Protein AF-A0A6H9RIX7-F1 (afdb_monomer_lite)

Radius of gyration: 17.48 Å; chains: 1; bounding box: 41×32×51 Å

Sequence (143 aa):
QLHLAARINVSEWQNNKQSKQYISFIKGKNGKKVSEYFRDFIGCQEGVDGPGETRTLLKAFSDFVESEDLPEEDAREKTKTLVDYASSQAKLGEPMGLEELSELIDEDRPKAFYDHIRNKDYGLSPEIPADKRTLNQFRRSTG

Organism: NCBI:txid191390

InterPro domains:
  IPR007358 Nucleoid-associated protein NdpA [PF04245] (1-142)
  IPR007358 Nucleoid-associated protein NdpA [PTHR38772] (1-143)

Secondary structure (DSSP, 8-state):
---EEEEE-HHHHHH-TT---SEEEEE-TT-HHHHHHHHHHHT-PPPP-HHHHHHHHHHHHHHHHHHTT--HHHHHHHHHHHHHHHHHHHHHTPPEEHHHHHHHH-SSSTTHHHHHHHHTT----SEE---HHHHHHHHHHH-

Foldseek 3Di:
DCAKDKAFQPCCVPPPVPDLARMDMDHDPVNPVVVVVVCVVVVHDHGPPQLVLQVLLVVLLVVLCVVVVDDPVLNVVLVVQLLVQLVVCVVVQHWDAQQVNLCSSDVPCSCSSVVSCVVVVSVHDRTHGSDPVNSVVVVVVSD

Structure (mmCIF, N/CA/C/O backbone):
data_AF-A0A6H9RIX7-F1
#
_entry.id   AF-A0A6H9RIX7-F1
#
loop_
_atom_site.group_PDB
_atom_site.id
_atom_site.type_symbol
_atom_site.label_atom_id
_atom_site.label_alt_id
_atom_site.label_comp_id
_atom_site.label_asym_id
_atom_site.label_entity_id
_atom_site.label_seq_id
_atom_site.pdbx_PDB_ins_code
_atom_site.Cartn_x
_atom_site.Cartn_y
_atom_site.Cartn_z
_atom_site.occupancy
_atom_site.B_iso_or_equiv
_atom_site.auth_seq_id
_atom_site.auth_comp_id
_atom_site.auth_asym_id
_atom_site.auth_atom_id
_atom_site.pdbx_PDB_model_num
ATOM 1 N N . GLN A 1 1 ? -7.299 -0.613 -35.190 1.00 58.94 1 GLN A N 1
ATOM 2 C CA . GLN A 1 1 ? -7.237 -0.328 -33.740 1.00 58.94 1 GLN A CA 1
ATOM 3 C C . GLN A 1 1 ? -6.003 -1.037 -33.193 1.00 58.94 1 GLN A C 1
ATOM 5 O O . GLN A 1 1 ? -5.785 -2.178 -33.571 1.00 58.94 1 GLN A O 1
ATOM 10 N N . LEU A 1 2 ? -5.145 -0.370 -32.413 1.00 58.47 2 LEU A N 1
ATOM 11 C CA . LEU A 1 2 ? -3.946 -1.004 -31.846 1.00 58.47 2 LEU A CA 1
ATOM 12 C C . LEU A 1 2 ? -4.374 -1.875 -30.655 1.00 58.47 2 LEU A C 1
ATOM 14 O O . LEU A 1 2 ? -4.902 -1.351 -29.676 1.00 58.47 2 LEU A O 1
ATOM 18 N N . HIS A 1 3 ? -4.212 -3.194 -30.767 1.00 58.12 3 HIS A N 1
ATOM 19 C CA . HIS A 1 3 ? -4.662 -4.140 -29.738 1.00 58.12 3 HIS A CA 1
ATOM 20 C C . HIS A 1 3 ? -3.610 -4.365 -28.646 1.00 58.12 3 HIS A C 1
ATOM 22 O O . HIS A 1 3 ? -3.969 -4.511 -27.478 1.00 58.12 3 HIS A O 1
ATOM 28 N N . LEU A 1 4 ? -2.329 -4.342 -29.020 1.00 66.12 4 LEU A N 1
ATOM 29 C CA . LEU A 1 4 ? -1.192 -4.460 -28.117 1.00 66.12 4 LEU A CA 1
ATOM 30 C C . LEU A 1 4 ? 0.050 -3.873 -28.796 1.00 66.12 4 LEU A C 1
ATOM 32 O O . LEU A 1 4 ? 0.259 -4.085 -29.990 1.00 66.12 4 LEU A O 1
ATOM 36 N N . ALA A 1 5 ? 0.879 -3.163 -28.039 1.00 73.50 5 ALA A N 1
ATOM 37 C CA . ALA A 1 5 ? 2.247 -2.853 -28.438 1.00 73.50 5 ALA A CA 1
ATOM 38 C C . ALA A 1 5 ? 3.165 -2.951 -27.221 1.00 73.50 5 ALA A C 1
ATOM 40 O O . ALA A 1 5 ? 2.745 -2.650 -26.107 1.00 73.50 5 ALA A O 1
ATOM 41 N N . ALA A 1 6 ? 4.411 -3.361 -27.431 1.00 77.81 6 ALA A N 1
ATOM 42 C CA . ALA A 1 6 ? 5.439 -3.363 -26.400 1.00 77.81 6 ALA A CA 1
ATOM 43 C C . ALA A 1 6 ? 6.474 -2.280 -26.716 1.00 77.81 6 ALA A C 1
ATOM 45 O O . ALA A 1 6 ? 6.863 -2.100 -27.871 1.00 77.81 6 ALA A O 1
ATOM 46 N N . ARG A 1 7 ? 6.927 -1.567 -25.687 1.00 80.25 7 ARG A N 1
ATOM 47 C CA . ARG A 1 7 ? 8.053 -0.637 -25.763 1.00 80.25 7 ARG A CA 1
ATOM 48 C C . ARG A 1 7 ? 9.211 -1.212 -24.964 1.00 80.25 7 ARG A C 1
ATOM 50 O O . ARG A 1 7 ? 9.047 -1.510 -23.785 1.00 80.25 7 ARG A O 1
ATOM 57 N N . ILE A 1 8 ? 10.379 -1.285 -25.597 1.00 81.69 8 ILE A N 1
ATOM 58 C CA . ILE A 1 8 ? 11.624 -1.731 -24.970 1.00 81.69 8 ILE A CA 1
ATOM 59 C C . ILE A 1 8 ? 12.581 -0.542 -24.862 1.00 81.69 8 ILE A C 1
ATOM 61 O O . ILE A 1 8 ? 12.856 0.135 -25.854 1.00 81.69 8 ILE A O 1
ATOM 65 N N . ASN A 1 9 ? 13.088 -0.282 -23.660 1.00 80.12 9 ASN A N 1
ATOM 66 C CA . ASN A 1 9 ? 14.180 0.652 -23.417 1.00 80.12 9 ASN A CA 1
ATOM 67 C C . ASN A 1 9 ? 15.514 -0.108 -23.469 1.00 80.12 9 ASN A C 1
ATOM 69 O O . ASN A 1 9 ? 15.953 -0.692 -22.480 1.00 80.12 9 ASN A O 1
ATOM 73 N N . VAL A 1 10 ? 16.149 -0.101 -24.643 1.00 84.50 10 VAL A N 1
ATOM 74 C CA . VAL A 1 10 ? 17.397 -0.841 -24.900 1.00 84.50 10 VAL A CA 1
ATOM 75 C C . VAL A 1 10 ? 18.542 -0.350 -24.009 1.00 84.50 10 VAL A C 1
ATOM 77 O O . VAL A 1 10 ? 19.324 -1.161 -23.519 1.00 84.50 10 VAL A O 1
ATOM 80 N N . SER A 1 11 ? 18.615 0.956 -23.746 1.00 80.56 11 SER A N 1
ATOM 81 C CA . SER A 1 11 ? 19.662 1.534 -22.902 1.00 80.56 11 S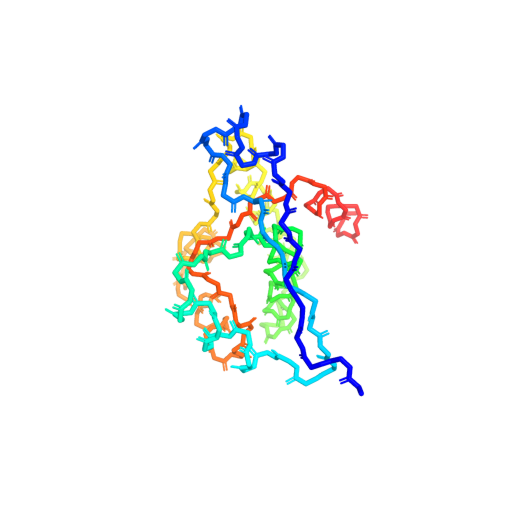ER A CA 1
ATOM 82 C C . SER A 1 11 ? 19.556 1.061 -21.452 1.00 80.56 11 SER A C 1
ATOM 84 O O . SER A 1 11 ? 20.578 0.742 -20.851 1.00 80.56 11 SER A O 1
ATOM 86 N N . GLU A 1 12 ? 18.341 0.982 -20.902 1.00 75.69 12 GLU A N 1
ATOM 87 C CA . GLU A 1 12 ? 18.105 0.478 -19.539 1.00 75.69 12 GLU A CA 1
ATOM 88 C C . GLU A 1 12 ? 18.444 -1.012 -19.439 1.00 75.69 12 GLU A C 1
ATOM 90 O O . GLU A 1 12 ? 19.150 -1.433 -18.526 1.00 75.69 12 GLU A O 1
ATOM 95 N N . TRP A 1 13 ? 18.011 -1.796 -20.432 1.00 76.75 13 TRP A N 1
ATOM 96 C CA . TRP A 1 13 ? 18.274 -3.233 -20.489 1.00 76.75 13 TRP A CA 1
ATOM 97 C C . TRP A 1 13 ? 19.773 -3.563 -20.516 1.00 76.75 13 TRP A C 1
ATOM 99 O O . TRP A 1 13 ? 20.218 -4.501 -19.857 1.00 76.75 13 TRP A O 1
ATOM 109 N N . GLN A 1 14 ? 20.565 -2.788 -21.260 1.00 80.81 14 GLN A N 1
ATOM 110 C CA . GLN A 1 14 ? 21.997 -3.051 -21.413 1.00 80.81 14 GLN A CA 1
ATOM 111 C C . GLN A 1 14 ? 22.836 -2.526 -20.246 1.00 80.81 14 GLN A C 1
ATOM 113 O O . GLN A 1 14 ? 23.810 -3.171 -19.855 1.00 80.81 14 GLN A O 1
ATOM 118 N N . ASN A 1 15 ? 22.479 -1.365 -19.692 1.00 82.00 15 ASN A N 1
ATOM 119 C CA . ASN A 1 15 ? 23.347 -0.652 -18.754 1.00 82.00 15 ASN A CA 1
ATOM 120 C C . ASN A 1 15 ? 22.962 -0.849 -17.283 1.00 82.00 15 ASN A C 1
ATOM 122 O O . ASN A 1 15 ? 23.775 -0.555 -16.409 1.00 82.00 15 ASN A O 1
ATOM 126 N N . ASN A 1 16 ? 21.769 -1.377 -16.989 1.00 68.06 16 ASN A N 1
ATOM 127 C CA . ASN A 1 16 ? 21.298 -1.587 -15.625 1.00 68.06 16 ASN A CA 1
ATOM 128 C C . ASN A 1 16 ? 20.854 -3.040 -15.400 1.00 68.06 16 ASN A C 1
ATOM 130 O O . ASN A 1 16 ? 19.672 -3.369 -15.446 1.00 68.06 16 ASN A O 1
ATOM 134 N N . LYS A 1 17 ? 21.821 -3.923 -15.110 1.00 70.25 17 LYS A N 1
ATOM 135 C CA . LYS A 1 17 ? 21.587 -5.371 -14.924 1.00 70.25 17 LYS A CA 1
ATOM 136 C C . LYS A 1 17 ? 20.613 -5.723 -13.790 1.00 70.25 17 LYS A C 1
ATOM 138 O O . LYS A 1 17 ? 20.117 -6.844 -13.761 1.00 70.25 17 LYS A O 1
ATOM 143 N N . GLN A 1 18 ? 20.370 -4.808 -12.850 1.00 60.25 18 GLN A N 1
ATOM 144 C CA . GLN A 1 18 ? 19.412 -5.007 -11.756 1.00 60.25 18 GLN A CA 1
ATOM 145 C C . GLN A 1 18 ? 17.995 -4.541 -12.120 1.00 60.25 18 GLN A C 1
ATOM 147 O O . GLN A 1 18 ? 17.027 -4.953 -11.481 1.00 60.25 18 GLN A O 1
ATOM 152 N N . SER A 1 19 ? 17.852 -3.702 -13.147 1.00 56.06 19 SER A N 1
ATOM 153 C CA . SER A 1 19 ? 16.563 -3.164 -13.562 1.00 56.06 19 SER A CA 1
ATOM 154 C C . SER A 1 19 ? 15.736 -4.211 -14.290 1.00 56.06 19 SER A C 1
ATOM 156 O O . SER A 1 19 ? 16.131 -4.755 -15.320 1.00 56.06 19 SER A O 1
ATOM 158 N N . LYS A 1 20 ? 14.536 -4.457 -13.769 1.00 62.38 20 LYS A N 1
ATOM 159 C CA . LYS A 1 20 ? 13.502 -5.261 -14.434 1.00 62.38 20 LYS A CA 1
ATOM 160 C C . LYS A 1 20 ? 12.510 -4.394 -15.222 1.00 62.38 20 LYS A C 1
ATOM 162 O O . LYS A 1 20 ? 11.541 -4.909 -15.759 1.00 62.38 20 LYS A O 1
ATOM 167 N N . GLN A 1 21 ? 12.735 -3.078 -15.297 1.00 65.81 21 GLN A N 1
ATOM 168 C CA . GLN A 1 21 ? 11.774 -2.100 -15.826 1.00 65.81 21 GLN A CA 1
ATOM 169 C C . GLN A 1 21 ? 12.129 -1.592 -17.236 1.00 65.81 21 GLN A C 1
ATOM 171 O O . GLN A 1 21 ? 11.888 -0.437 -17.578 1.00 65.81 21 GLN A O 1
ATOM 176 N N . TYR A 1 22 ? 12.716 -2.437 -18.083 1.00 71.25 22 TYR A N 1
ATOM 177 C CA . TYR A 1 22 ? 13.100 -2.060 -19.451 1.00 71.25 22 TYR A CA 1
ATOM 178 C C . TYR A 1 22 ? 12.020 -2.364 -20.501 1.00 71.25 22 TYR A C 1
ATOM 180 O O . TYR A 1 22 ? 12.214 -2.057 -21.677 1.00 71.25 22 TYR A O 1
ATOM 188 N N . ILE A 1 23 ? 10.886 -2.944 -20.103 1.00 75.25 23 ILE A N 1
ATOM 189 C CA . ILE A 1 23 ? 9.761 -3.263 -20.986 1.00 75.25 23 ILE A CA 1
ATOM 190 C C . ILE A 1 23 ? 8.441 -2.760 -20.395 1.00 75.25 23 ILE A C 1
ATOM 192 O O . ILE A 1 23 ? 8.195 -2.887 -19.197 1.00 75.25 23 ILE A O 1
ATOM 196 N N . SER A 1 24 ? 7.597 -2.173 -21.245 1.00 69.94 24 SER A N 1
ATOM 197 C CA . SER A 1 24 ? 6.224 -1.764 -20.909 1.00 69.94 24 SER A CA 1
ATOM 198 C C . SER A 1 24 ? 5.262 -2.087 -22.048 1.00 69.94 24 SER A C 1
ATOM 200 O O . SER A 1 24 ? 5.662 -2.111 -23.217 1.00 69.94 24 SER A O 1
ATOM 202 N N . PHE A 1 25 ? 3.990 -2.318 -21.724 1.00 72.38 25 PHE A N 1
ATOM 203 C CA . PHE A 1 25 ? 2.951 -2.651 -22.696 1.00 72.38 25 PHE A CA 1
ATOM 204 C C . PHE A 1 25 ? 1.917 -1.532 -22.831 1.00 72.38 25 PHE A C 1
ATOM 206 O O . PHE A 1 25 ? 1.307 -1.080 -21.865 1.00 72.38 25 PHE A O 1
ATOM 213 N N . ILE A 1 26 ? 1.648 -1.125 -24.068 1.00 70.88 26 ILE A N 1
ATOM 214 C CA . ILE A 1 26 ? 0.546 -0.231 -24.413 1.00 70.88 26 ILE A CA 1
ATOM 215 C C . ILE A 1 26 ? -0.713 -1.089 -24.568 1.00 70.88 26 ILE A C 1
ATOM 217 O O . ILE A 1 26 ? -0.827 -1.881 -25.509 1.00 70.88 26 ILE A O 1
ATOM 221 N N . LYS A 1 27 ? -1.659 -0.933 -23.635 1.00 62.81 27 LYS A N 1
ATOM 222 C CA . LYS A 1 27 ? -2.919 -1.691 -23.582 1.00 62.81 27 LYS A CA 1
ATOM 223 C C . LYS A 1 27 ? -4.072 -0.817 -24.094 1.00 62.81 27 LYS A C 1
ATOM 225 O O . LYS A 1 27 ? -4.221 0.330 -23.680 1.00 62.81 27 LYS A O 1
ATOM 230 N N . GLY A 1 28 ? -4.905 -1.352 -24.991 1.00 59.22 28 GLY A N 1
ATOM 231 C CA . GLY A 1 28 ? -6.194 -0.734 -25.337 1.00 59.22 28 GLY A CA 1
ATOM 232 C C . GLY A 1 28 ? -7.198 -0.832 -24.177 1.00 59.22 28 GLY A C 1
ATOM 233 O O . GLY A 1 28 ? -6.972 -1.592 -23.238 1.00 59.22 28 GLY A O 1
ATOM 234 N N . LYS A 1 29 ? -8.338 -0.122 -24.250 1.00 57.66 29 LYS A N 1
ATOM 235 C CA . LYS A 1 29 ? -9.363 -0.040 -23.174 1.00 57.66 29 LYS A CA 1
ATOM 236 C C . LYS A 1 29 ? -9.818 -1.391 -22.571 1.00 57.66 29 LYS A C 1
ATOM 238 O O . LYS A 1 29 ? -10.246 -1.403 -21.427 1.00 57.66 29 LYS A O 1
ATOM 243 N N . ASN A 1 30 ? -9.661 -2.511 -23.290 1.00 56.25 30 ASN A N 1
ATOM 244 C CA . ASN A 1 30 ? -10.025 -3.870 -22.850 1.00 56.25 30 ASN A CA 1
ATOM 245 C C . ASN A 1 30 ? -8.809 -4.830 -22.720 1.00 56.25 30 ASN A C 1
ATOM 247 O O . ASN A 1 30 ? -8.970 -6.047 -22.722 1.00 56.25 30 ASN A O 1
ATOM 251 N N . GLY A 1 31 ? -7.576 -4.311 -22.666 1.00 54.50 31 GLY A N 1
ATOM 252 C CA . GLY A 1 31 ? -6.330 -5.060 -22.911 1.00 54.50 31 GLY A CA 1
ATOM 253 C C . GLY A 1 31 ? -5.734 -5.869 -21.749 1.00 54.50 31 GLY A C 1
ATOM 254 O O . GLY A 1 31 ? -4.642 -6.411 -21.915 1.00 54.50 31 GLY A O 1
ATOM 255 N N . LYS A 1 32 ? -6.403 -5.971 -20.588 1.00 56.03 32 LYS A N 1
ATOM 256 C CA . LYS A 1 32 ? -5.862 -6.666 -19.395 1.00 56.03 32 LYS A CA 1
ATOM 257 C C . LYS A 1 32 ? -5.552 -8.150 -19.681 1.00 56.03 32 LYS A C 1
ATOM 259 O O . LYS A 1 32 ? -4.421 -8.574 -19.486 1.00 56.03 32 LYS A O 1
ATOM 264 N N . LYS A 1 33 ? -6.500 -8.888 -20.280 1.00 55.53 33 LYS A N 1
ATOM 265 C CA . LYS A 1 33 ? -6.366 -10.335 -20.571 1.00 55.53 33 LYS A CA 1
ATOM 266 C C . LYS A 1 33 ? -5.360 -10.678 -21.680 1.00 55.53 33 LYS A C 1
ATOM 268 O O . LYS A 1 33 ? -4.727 -11.724 -21.640 1.00 55.53 33 LYS A O 1
ATOM 273 N N . VAL A 1 34 ? -5.195 -9.807 -22.680 1.00 54.12 34 VAL A N 1
ATOM 274 C CA . VAL A 1 34 ? -4.260 -10.041 -23.804 1.00 54.12 34 VAL A CA 1
ATOM 275 C C . VAL A 1 34 ? -2.806 -9.821 -23.367 1.00 54.12 34 VAL A C 1
ATOM 277 O O . VAL A 1 34 ? -1.894 -10.469 -23.873 1.00 54.12 34 VAL A O 1
ATOM 280 N N . SER A 1 35 ? -2.589 -8.938 -22.389 1.00 57.47 35 SER A N 1
ATOM 281 C CA . SER A 1 35 ? -1.267 -8.662 -21.827 1.00 57.47 35 SER A CA 1
ATOM 282 C C . SER A 1 35 ? -0.690 -9.835 -21.034 1.00 57.47 35 SER A C 1
ATOM 284 O O . SER A 1 35 ? 0.527 -9.982 -21.017 1.00 57.47 35 SER A O 1
ATOM 286 N N . GLU A 1 36 ? -1.524 -10.636 -20.370 1.00 57.91 36 GLU A N 1
ATOM 287 C CA . GLU A 1 36 ? -1.085 -11.780 -19.555 1.00 57.91 36 GLU A CA 1
ATOM 288 C C . GLU A 1 36 ? -0.582 -12.924 -20.441 1.00 57.91 36 GLU A C 1
ATOM 290 O O . GLU A 1 36 ? 0.568 -13.331 -20.312 1.00 57.91 36 GLU A O 1
ATOM 295 N N . TYR A 1 37 ? -1.367 -13.328 -21.446 1.00 55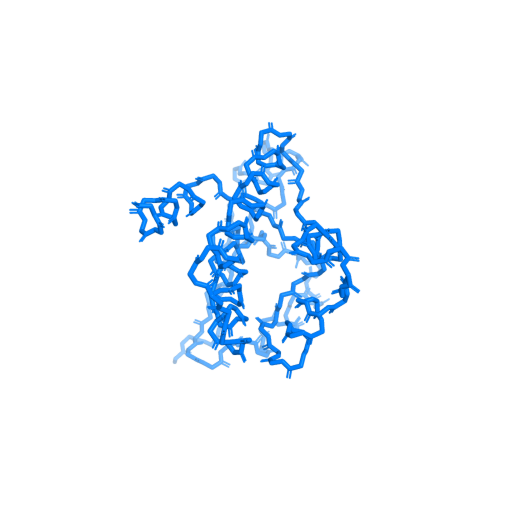.72 37 TYR A N 1
ATOM 296 C CA . TYR A 1 37 ? -0.944 -14.339 -22.424 1.00 55.72 37 TYR A CA 1
ATOM 297 C C . TYR A 1 37 ? 0.325 -13.947 -23.186 1.00 55.72 37 TYR A C 1
ATOM 299 O O . TYR A 1 37 ? 1.190 -14.784 -23.430 1.00 55.72 37 TYR A O 1
ATOM 307 N N . PHE A 1 38 ? 0.451 -12.677 -23.581 1.00 59.81 38 PHE A N 1
ATOM 308 C CA . PHE A 1 38 ? 1.629 -12.219 -24.313 1.00 59.81 38 PHE A CA 1
ATOM 309 C C . PHE A 1 38 ? 2.885 -12.218 -23.435 1.00 59.81 38 PHE A C 1
ATOM 311 O O . PHE A 1 38 ? 3.951 -12.587 -23.917 1.00 59.81 38 PHE A O 1
ATOM 318 N N . ARG A 1 39 ? 2.756 -11.859 -22.150 1.00 57.66 39 ARG A N 1
ATOM 319 C CA . ARG A 1 39 ? 3.843 -11.931 -21.162 1.00 57.66 39 ARG A CA 1
ATOM 320 C C . ARG A 1 39 ? 4.332 -13.359 -20.953 1.00 57.66 39 ARG A C 1
ATOM 322 O O . ARG A 1 39 ? 5.538 -13.586 -21.013 1.00 57.66 39 ARG A O 1
ATOM 329 N N . ASP A 1 40 ? 3.407 -14.295 -20.755 1.00 59.81 40 ASP A N 1
ATOM 330 C CA . ASP A 1 40 ? 3.739 -15.710 -20.563 1.00 59.81 40 ASP A CA 1
ATOM 331 C C . ASP A 1 40 ? 4.403 -16.295 -21.818 1.00 59.81 40 ASP A C 1
ATOM 333 O O . ASP A 1 40 ? 5.329 -17.095 -21.721 1.00 59.81 40 ASP A O 1
ATOM 337 N N . PHE A 1 41 ? 3.988 -15.835 -23.003 1.00 57.81 41 PHE A N 1
ATOM 338 C CA . PHE A 1 41 ? 4.548 -16.268 -24.282 1.00 57.81 41 PHE A CA 1
ATOM 339 C C . PHE A 1 41 ? 5.976 -15.756 -24.548 1.00 57.81 41 PHE A C 1
ATOM 341 O O . PHE A 1 41 ? 6.804 -16.508 -25.055 1.00 57.81 41 PHE A O 1
ATOM 348 N N . ILE A 1 42 ? 6.287 -14.493 -24.229 1.00 65.88 42 ILE A N 1
ATOM 349 C CA . ILE A 1 42 ? 7.612 -13.892 -24.503 1.00 65.88 42 ILE A CA 1
ATOM 350 C C . ILE A 1 42 ? 8.590 -13.977 -23.322 1.00 65.88 42 ILE A C 1
ATOM 352 O O . ILE A 1 42 ? 9.748 -13.586 -23.463 1.00 65.88 42 ILE A O 1
ATOM 356 N N . GLY A 1 43 ? 8.137 -14.454 -22.159 1.00 53.06 43 GLY A N 1
ATOM 357 C CA . GLY A 1 43 ? 8.976 -14.662 -20.977 1.00 53.06 43 GLY A CA 1
ATOM 358 C C . GLY A 1 43 ? 9.524 -13.377 -20.348 1.00 53.06 43 GLY A C 1
ATOM 359 O O . GLY A 1 43 ? 10.536 -13.428 -19.652 1.00 53.06 43 GLY A O 1
ATOM 360 N N . CYS A 1 44 ? 8.897 -12.220 -20.588 1.00 50.00 44 CYS A N 1
ATOM 361 C CA . CYS A 1 44 ? 9.315 -10.955 -19.987 1.00 50.00 44 CYS A CA 1
ATOM 362 C C . CYS A 1 44 ? 8.310 -10.473 -18.935 1.00 50.00 44 CYS A C 1
ATOM 364 O O . CYS A 1 44 ? 7.092 -10.529 -19.129 1.00 50.00 44 CYS A O 1
ATOM 366 N N . GLN A 1 45 ? 8.829 -9.940 -17.834 1.00 53.19 45 GLN A N 1
ATOM 367 C CA . GLN A 1 45 ? 8.027 -9.334 -16.782 1.00 53.19 45 GLN A CA 1
ATOM 368 C C . GLN A 1 45 ? 8.004 -7.817 -17.005 1.00 53.19 45 GLN A C 1
ATOM 370 O O . GLN A 1 45 ? 9.057 -7.193 -17.102 1.00 53.19 45 GLN A O 1
ATOM 375 N N . GLU A 1 46 ? 6.807 -7.235 -17.144 1.00 55.75 46 GLU A N 1
ATOM 376 C CA . GLU A 1 46 ? 6.631 -5.776 -17.113 1.00 55.75 46 GLU A CA 1
ATOM 377 C C . GLU A 1 46 ? 7.192 -5.252 -15.784 1.00 55.75 46 GLU A C 1
ATOM 379 O O . GLU A 1 46 ? 7.019 -5.895 -14.745 1.00 55.75 46 GLU A O 1
ATOM 384 N N . GLY A 1 47 ? 7.879 -4.107 -15.812 1.00 58.62 47 GLY A N 1
ATOM 385 C CA . GLY A 1 47 ? 8.268 -3.434 -14.577 1.00 58.62 47 GLY A CA 1
ATOM 386 C C . GLY A 1 47 ? 7.037 -3.201 -13.697 1.00 58.62 47 GLY A C 1
ATOM 387 O O . GLY A 1 47 ? 5.997 -2.795 -14.210 1.00 58.62 47 GLY A O 1
ATOM 388 N N . VAL A 1 48 ? 7.136 -3.480 -12.395 1.00 67.00 48 VAL A N 1
ATOM 389 C CA . VAL A 1 48 ? 6.018 -3.273 -11.460 1.00 67.00 48 VAL A CA 1
ATOM 390 C C . VAL A 1 48 ? 5.617 -1.794 -11.488 1.00 67.00 48 VAL A C 1
ATOM 392 O O . VAL A 1 48 ? 6.474 -0.926 -11.296 1.00 67.00 48 VAL A O 1
ATOM 395 N N . ASP A 1 49 ? 4.337 -1.498 -11.741 1.00 79.62 49 ASP A N 1
ATOM 396 C CA . ASP A 1 49 ? 3.789 -0.137 -11.657 1.00 79.62 49 ASP A CA 1
ATOM 397 C C . ASP A 1 49 ? 3.701 0.275 -10.186 1.00 79.62 49 ASP A C 1
ATOM 399 O O . ASP A 1 49 ? 2.654 0.180 -9.547 1.00 79.62 49 ASP A O 1
ATOM 403 N N . GLY A 1 50 ? 4.841 0.707 -9.643 1.00 84.94 50 GLY A N 1
ATOM 404 C CA . GLY A 1 50 ? 4.973 1.060 -8.236 1.00 84.94 50 GLY A CA 1
ATOM 405 C C . GLY A 1 50 ? 3.925 2.061 -7.755 1.00 84.94 50 GLY A C 1
ATOM 406 O O . GLY A 1 50 ? 3.166 1.750 -6.839 1.00 84.94 50 GLY A O 1
ATOM 407 N N . PRO A 1 51 ? 3.811 3.232 -8.402 1.00 88.88 51 PRO A N 1
ATOM 408 C CA . PRO A 1 51 ? 2.799 4.220 -8.052 1.00 88.88 51 PRO A CA 1
ATOM 409 C C . PRO A 1 51 ? 1.360 3.701 -8.173 1.00 88.88 51 PRO A C 1
ATOM 411 O O . PRO A 1 51 ? 0.506 4.077 -7.367 1.00 88.88 51 PRO A O 1
ATOM 414 N N . GLY A 1 52 ? 1.062 2.878 -9.184 1.00 88.75 52 GLY A N 1
ATOM 415 C CA . GLY A 1 52 ? -0.264 2.293 -9.383 1.00 88.75 52 GLY A CA 1
ATOM 416 C C . GLY A 1 52 ? -0.651 1.309 -8.282 1.00 88.75 52 GLY A C 1
ATOM 417 O O . GLY A 1 52 ? -1.747 1.416 -7.721 1.00 88.75 52 GLY A O 1
ATOM 418 N N . GLU A 1 53 ? 0.252 0.398 -7.920 1.00 90.38 53 GLU A N 1
ATOM 419 C CA . GLU A 1 53 ? 0.013 -0.575 -6.853 1.00 90.38 53 GLU A CA 1
ATOM 420 C C . GLU A 1 53 ? -0.046 0.094 -5.474 1.00 90.38 53 GLU A C 1
ATOM 422 O O . GLU A 1 53 ? -0.998 -0.149 -4.734 1.00 90.38 53 GLU A O 1
ATOM 427 N N . THR A 1 54 ? 0.867 1.028 -5.158 1.00 93.12 54 THR A N 1
ATOM 428 C CA . THR A 1 54 ? 0.788 1.812 -3.911 1.00 93.12 54 THR A CA 1
ATOM 429 C C . THR A 1 54 ? -0.537 2.577 -3.825 1.00 93.12 54 THR A C 1
ATOM 431 O O . THR A 1 54 ? -1.181 2.580 -2.781 1.00 93.12 54 THR A O 1
ATOM 434 N N . ARG A 1 55 ? -1.002 3.206 -4.916 1.00 94.75 55 ARG A N 1
ATOM 435 C CA . ARG A 1 55 ? -2.296 3.916 -4.921 1.00 94.75 55 ARG A CA 1
ATOM 436 C C . ARG A 1 55 ? -3.473 2.965 -4.710 1.00 94.75 55 ARG A C 1
ATOM 438 O O . ARG A 1 55 ? -4.428 3.329 -4.029 1.00 94.75 55 ARG A O 1
ATOM 445 N N . THR A 1 56 ? -3.409 1.770 -5.288 1.00 93.56 56 THR A N 1
ATOM 446 C CA . THR A 1 56 ? -4.454 0.751 -5.135 1.00 93.56 56 THR A CA 1
ATOM 447 C C . THR A 1 56 ? -4.502 0.226 -3.699 1.00 93.56 56 THR A C 1
ATOM 449 O O . THR A 1 56 ? -5.591 0.118 -3.145 1.00 93.56 56 THR A O 1
ATOM 452 N N . LEU A 1 57 ? -3.345 0.005 -3.064 1.00 95.75 57 LEU A N 1
ATOM 453 C CA . LEU A 1 57 ? -3.247 -0.336 -1.641 1.00 95.75 57 LEU A CA 1
ATOM 454 C C . LEU A 1 57 ? -3.877 0.743 -0.753 1.00 95.75 57 LEU A C 1
ATOM 456 O O . LEU A 1 57 ? -4.706 0.436 0.098 1.00 95.75 57 LEU A O 1
ATOM 460 N N . LEU A 1 58 ? -3.524 2.009 -0.978 1.00 95.56 58 LEU A N 1
ATOM 461 C CA . LEU A 1 58 ? -4.056 3.128 -0.198 1.00 95.56 58 LEU A CA 1
ATOM 462 C C . LEU A 1 58 ? -5.572 3.275 -0.355 1.00 95.56 58 LEU A C 1
ATOM 464 O O . LEU A 1 58 ? -6.266 3.535 0.622 1.00 95.56 58 LEU A O 1
ATOM 468 N N . LYS A 1 59 ? -6.096 3.054 -1.567 1.00 94.88 59 LYS A N 1
ATOM 469 C CA . LYS A 1 59 ? -7.541 3.014 -1.805 1.00 94.88 59 LYS A CA 1
ATOM 470 C C . LYS A 1 59 ? -8.200 1.860 -1.047 1.00 94.88 59 LYS A C 1
ATOM 472 O O . LYS A 1 59 ? -9.211 2.081 -0.396 1.00 94.88 59 LYS A O 1
ATOM 477 N N . ALA A 1 60 ? -7.634 0.654 -1.112 1.00 95.44 60 ALA A N 1
ATOM 478 C CA . ALA A 1 60 ? -8.165 -0.499 -0.388 1.00 95.44 60 ALA A CA 1
ATOM 479 C C . ALA A 1 60 ? -8.183 -0.266 1.130 1.00 95.44 60 ALA A C 1
ATOM 481 O O . ALA A 1 60 ? -9.115 -0.691 1.803 1.00 95.44 60 ALA A O 1
ATOM 482 N N . PHE A 1 61 ? -7.181 0.440 1.656 1.00 95.69 61 PHE A N 1
ATOM 483 C CA . PHE A 1 61 ? -7.136 0.845 3.055 1.00 95.69 61 PHE A CA 1
ATOM 484 C C . PHE A 1 61 ? -8.234 1.851 3.420 1.00 95.69 61 PHE A C 1
ATOM 486 O O . PHE A 1 61 ? -8.942 1.635 4.399 1.00 95.69 61 PHE A O 1
ATOM 493 N N . SER A 1 62 ? -8.430 2.907 2.624 1.00 93.94 62 SER A N 1
ATOM 494 C CA . SER A 1 62 ? -9.547 3.840 2.834 1.00 93.94 62 SER A CA 1
ATOM 495 C C . SER A 1 62 ? -10.899 3.120 2.795 1.00 93.94 62 SER A C 1
ATOM 497 O O . SER A 1 62 ? -11.698 3.276 3.712 1.00 93.94 62 SER A O 1
ATOM 499 N N . ASP A 1 63 ? -11.111 2.251 1.802 1.00 94.50 63 ASP A N 1
ATOM 500 C CA . ASP A 1 63 ? -12.339 1.462 1.659 1.00 94.50 63 ASP A CA 1
ATOM 501 C C . ASP A 1 63 ? -12.542 0.464 2.830 1.00 94.50 63 ASP A C 1
ATOM 503 O O . ASP A 1 63 ? -13.679 0.072 3.111 1.00 94.50 63 ASP A O 1
ATOM 507 N N . PHE A 1 64 ? -11.464 0.015 3.490 1.00 94.88 64 PHE A N 1
ATOM 508 C CA . PHE A 1 64 ? -11.506 -0.832 4.691 1.00 94.88 64 PHE A CA 1
ATOM 509 C C . PHE A 1 64 ? -11.945 -0.043 5.920 1.00 94.88 64 PHE A C 1
ATOM 511 O O . PHE A 1 64 ? -12.913 -0.435 6.569 1.00 94.88 64 PHE A O 1
ATOM 518 N N . VAL A 1 65 ? -11.291 1.089 6.187 1.00 93.31 65 VAL A N 1
ATOM 519 C CA . VAL A 1 65 ? -11.640 1.982 7.302 1.00 93.31 65 VAL A CA 1
ATOM 520 C C . VAL A 1 65 ? -13.094 2.447 7.193 1.00 93.31 65 VAL A C 1
ATOM 522 O O . VAL A 1 65 ? -13.823 2.395 8.179 1.00 93.31 65 VAL A O 1
ATOM 525 N N . GLU A 1 66 ? -13.543 2.821 5.990 1.00 91.56 66 GLU A N 1
ATOM 526 C CA . GLU A 1 66 ? -14.941 3.193 5.735 1.00 91.56 66 GLU A CA 1
ATOM 527 C C . GLU A 1 66 ? -15.915 2.026 5.965 1.00 91.56 66 GLU A C 1
ATOM 529 O O . GLU A 1 66 ? -17.022 2.237 6.451 1.00 91.56 66 GLU A O 1
ATOM 534 N N . SER A 1 67 ? -15.529 0.789 5.630 1.00 92.56 67 SER A N 1
ATOM 535 C CA . SER A 1 67 ? -16.409 -0.378 5.803 1.00 92.56 67 SER A CA 1
ATOM 536 C C . SER A 1 67 ? -16.554 -0.854 7.246 1.00 92.56 67 SER A C 1
ATOM 538 O O . SER A 1 67 ? -17.537 -1.519 7.563 1.00 92.56 67 SER A O 1
ATOM 540 N N . GLU A 1 68 ? -15.580 -0.537 8.093 1.00 90.38 68 GLU A N 1
ATOM 541 C CA . GLU A 1 68 ? -15.564 -0.920 9.506 1.00 90.38 68 GLU A CA 1
ATOM 542 C C . GLU A 1 68 ? -16.298 0.098 10.398 1.00 90.38 68 GLU A C 1
ATOM 544 O O . GLU A 1 68 ? -16.475 -0.172 11.582 1.00 90.38 68 GLU A O 1
ATOM 549 N N . ASP A 1 69 ? -16.730 1.242 9.842 1.00 87.56 69 ASP A N 1
ATOM 550 C CA . ASP A 1 69 ? -17.392 2.343 10.568 1.00 87.56 69 ASP A CA 1
ATOM 551 C C . ASP A 1 69 ? -16.632 2.732 11.852 1.00 87.56 69 ASP A C 1
ATOM 553 O O . ASP A 1 69 ? -17.196 2.885 12.938 1.00 87.56 69 ASP A O 1
ATOM 557 N N . LEU A 1 70 ? -15.300 2.809 11.734 1.00 86.19 70 LEU A N 1
ATOM 558 C CA . LEU A 1 70 ? -14.417 3.026 12.876 1.00 86.19 70 LEU A CA 1
ATOM 559 C C . LEU A 1 70 ? -14.563 4.447 13.437 1.00 86.19 70 LEU A C 1
ATOM 561 O O . LEU A 1 70 ? -14.697 5.406 12.669 1.00 86.19 70 LEU A O 1
ATOM 565 N N . PRO A 1 71 ? -14.428 4.616 14.766 1.00 91.44 71 PRO A N 1
ATOM 566 C CA . PRO A 1 71 ? -14.229 5.925 15.369 1.00 91.44 71 PRO A CA 1
ATOM 567 C C . PRO A 1 71 ? -13.067 6.682 14.710 1.00 91.44 71 PRO A C 1
ATOM 569 O O . PRO A 1 71 ? -12.067 6.087 14.307 1.00 91.44 71 PRO A O 1
ATOM 572 N N . GLU A 1 72 ? -13.170 8.012 14.643 1.00 89.19 72 GLU A N 1
ATOM 573 C CA . GLU A 1 72 ? -12.167 8.855 13.972 1.00 89.19 72 GLU A CA 1
ATOM 574 C C . GLU A 1 72 ? -10.748 8.649 14.531 1.00 89.19 72 GLU A C 1
ATOM 576 O O . GLU A 1 72 ? -9.774 8.642 13.776 1.00 89.19 72 GLU A O 1
ATOM 581 N N . GLU A 1 73 ? -10.626 8.440 15.842 1.00 91.50 73 GLU A N 1
ATOM 582 C CA . GLU A 1 73 ? -9.338 8.200 16.497 1.00 91.50 73 GLU A CA 1
ATOM 583 C C . GLU A 1 73 ? -8.728 6.847 16.090 1.00 91.50 73 GLU A C 1
ATOM 585 O O . GLU A 1 73 ? -7.557 6.804 15.709 1.00 91.50 73 GLU A O 1
ATOM 590 N N . ASP A 1 74 ? -9.525 5.776 16.034 1.00 91.81 74 ASP A N 1
ATOM 591 C CA . ASP A 1 74 ? -9.073 4.447 15.595 1.00 91.81 74 ASP A CA 1
ATOM 592 C C . ASP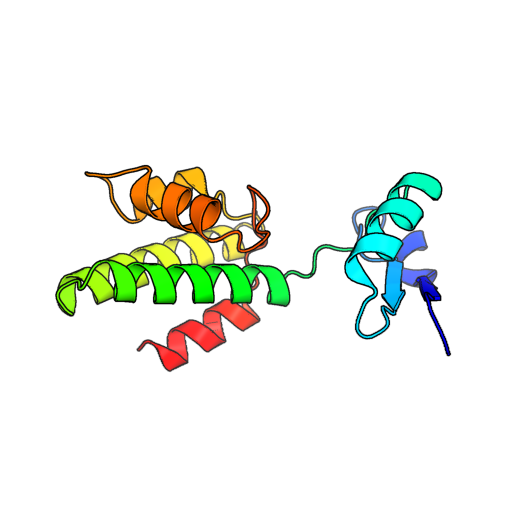 A 1 74 ? -8.665 4.466 14.112 1.00 91.81 74 ASP A C 1
ATOM 594 O O . ASP A 1 74 ? -7.639 3.909 13.712 1.00 91.81 74 ASP A O 1
ATOM 598 N N . ALA A 1 75 ? -9.442 5.161 13.274 1.00 92.75 75 ALA A N 1
ATOM 599 C CA . ALA A 1 75 ? -9.123 5.370 11.865 1.00 92.75 75 ALA A CA 1
ATOM 600 C C . ALA A 1 75 ? -7.788 6.117 11.686 1.00 92.75 75 ALA A C 1
ATOM 602 O O . ALA A 1 75 ? -6.969 5.745 10.834 1.00 92.75 75 ALA A O 1
ATOM 603 N N . ARG A 1 76 ? -7.540 7.156 12.495 1.00 92.50 76 ARG A N 1
ATOM 604 C CA . ARG A 1 76 ? -6.273 7.905 12.500 1.00 92.50 76 ARG A CA 1
ATOM 605 C C . ARG A 1 76 ? -5.101 7.043 12.944 1.00 92.50 76 ARG A C 1
ATOM 607 O O . ARG A 1 76 ? -4.047 7.106 12.309 1.00 92.50 76 ARG A O 1
ATOM 614 N N . GLU A 1 77 ? -5.271 6.233 13.984 1.00 94.56 77 GLU A N 1
ATOM 615 C CA . GLU A 1 77 ? -4.228 5.329 14.468 1.00 94.56 77 GLU A CA 1
ATOM 616 C C . GLU A 1 77 ? -3.841 4.304 13.396 1.00 94.56 77 GLU A C 1
ATOM 618 O O . GLU A 1 77 ? -2.674 4.232 13.009 1.00 94.56 77 GLU A O 1
ATOM 623 N N . LYS A 1 78 ? -4.820 3.608 12.805 1.00 95.25 78 LYS A N 1
ATOM 624 C CA . LYS A 1 78 ? -4.567 2.649 11.714 1.00 95.25 78 LYS A CA 1
ATOM 625 C C . LYS A 1 78 ? -3.917 3.317 10.500 1.00 95.25 78 LYS A C 1
ATOM 627 O O . LYS A 1 78 ? -3.009 2.754 9.886 1.00 95.25 78 LYS A O 1
ATOM 632 N N . THR A 1 79 ? -4.340 4.540 10.161 1.00 94.62 79 THR A N 1
ATOM 633 C CA . THR A 1 79 ? -3.738 5.322 9.066 1.00 94.62 79 THR A CA 1
ATOM 634 C C . THR A 1 79 ? -2.272 5.622 9.351 1.00 94.62 79 THR A C 1
ATOM 636 O O . THR A 1 79 ? -1.423 5.479 8.467 1.00 94.62 79 THR A O 1
ATOM 639 N N . LYS A 1 80 ? -1.961 6.033 10.583 1.00 95.06 80 LYS A N 1
ATOM 640 C CA . LYS A 1 80 ? -0.591 6.296 11.015 1.00 95.06 80 LYS A CA 1
ATOM 641 C C . LYS A 1 80 ? 0.260 5.032 10.906 1.00 95.06 80 LYS A C 1
ATOM 643 O O . LYS A 1 80 ? 1.333 5.103 10.314 1.00 95.06 80 LYS A O 1
ATOM 648 N N . THR A 1 81 ? -0.243 3.888 11.369 1.00 96.94 81 THR A N 1
ATOM 649 C CA . THR A 1 81 ? 0.462 2.603 11.270 1.00 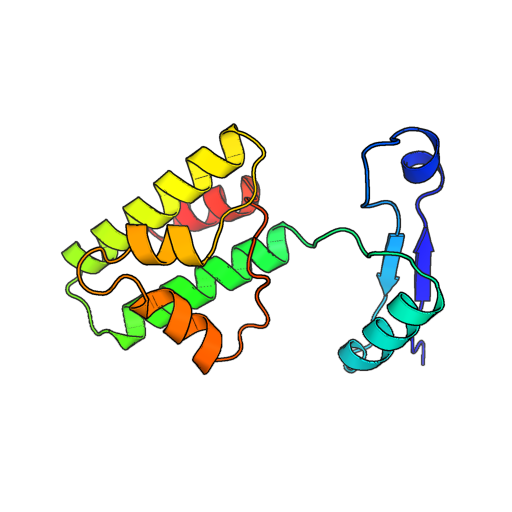96.94 81 THR A CA 1
ATOM 650 C C . THR A 1 81 ? 0.794 2.234 9.826 1.00 96.94 81 THR A C 1
ATOM 652 O O . THR A 1 81 ? 1.949 1.922 9.524 1.00 96.94 81 THR A O 1
ATOM 655 N N . LEU A 1 82 ? -0.168 2.358 8.901 1.00 96.25 82 LEU A N 1
ATOM 656 C CA . LEU A 1 82 ? 0.088 2.124 7.478 1.00 96.25 82 LEU A CA 1
ATOM 657 C C . LEU A 1 82 ? 1.181 3.055 6.944 1.00 96.25 82 LEU A C 1
ATOM 659 O O . LEU A 1 82 ? 2.102 2.606 6.258 1.00 96.25 82 LEU A O 1
ATOM 663 N N . VAL A 1 83 ? 1.083 4.357 7.232 1.00 95.06 83 VAL A N 1
ATOM 664 C CA . VAL A 1 83 ? 2.034 5.359 6.729 1.00 95.06 83 VAL A CA 1
ATOM 665 C C . VAL A 1 83 ? 3.434 5.127 7.292 1.00 95.06 83 VAL A C 1
ATOM 667 O O . VAL A 1 83 ? 4.407 5.264 6.545 1.00 95.06 83 VAL A O 1
ATOM 670 N N . ASP A 1 84 ? 3.552 4.773 8.569 1.00 96.00 84 ASP A N 1
ATOM 671 C CA . ASP A 1 84 ? 4.827 4.521 9.238 1.00 96.00 84 ASP A CA 1
ATOM 672 C C . ASP A 1 84 ? 5.503 3.261 8.679 1.00 96.00 84 ASP A C 1
ATOM 674 O O . ASP A 1 84 ? 6.670 3.328 8.274 1.00 96.00 84 ASP A O 1
ATOM 678 N N . TYR A 1 85 ? 4.760 2.156 8.541 1.00 97.00 85 TYR A N 1
ATOM 679 C CA . TYR A 1 85 ? 5.259 0.929 7.914 1.00 97.00 85 TYR A CA 1
ATOM 680 C C . TYR A 1 85 ? 5.691 1.172 6.463 1.00 97.00 85 TYR A C 1
ATOM 682 O O . TYR A 1 85 ? 6.842 0.921 6.100 1.00 97.00 85 TYR A O 1
ATOM 690 N N . ALA A 1 86 ? 4.817 1.765 5.645 1.00 95.25 86 ALA A N 1
ATOM 691 C CA . ALA A 1 86 ? 5.109 2.050 4.243 1.00 95.25 86 ALA A CA 1
ATOM 692 C C . ALA A 1 86 ? 6.313 2.991 4.074 1.00 95.25 86 ALA A C 1
ATOM 694 O O . ALA A 1 86 ? 7.136 2.824 3.172 1.00 95.25 86 ALA A O 1
ATOM 695 N N . SER A 1 87 ? 6.454 3.977 4.963 1.00 93.62 87 SER A N 1
ATOM 696 C CA . SER A 1 87 ? 7.605 4.883 4.974 1.00 93.62 87 SER A CA 1
ATOM 697 C C . SER A 1 87 ? 8.899 4.176 5.375 1.00 93.62 87 SER A C 1
ATOM 699 O O . SER A 1 87 ? 9.957 4.525 4.846 1.00 93.62 87 SER A O 1
ATOM 701 N N . SER A 1 88 ? 8.835 3.215 6.301 1.00 95.44 88 SER A N 1
ATOM 702 C CA . SER A 1 88 ? 9.976 2.382 6.692 1.00 95.44 88 SER A CA 1
ATOM 703 C C . SER A 1 88 ? 10.447 1.519 5.521 1.00 95.44 88 SER A C 1
ATOM 705 O O . SER A 1 88 ? 11.597 1.642 5.095 1.00 95.44 88 SER A O 1
ATOM 707 N N . GLN A 1 89 ? 9.527 0.772 4.905 1.00 94.81 89 GLN A N 1
ATOM 708 C CA . GLN A 1 89 ? 9.795 -0.067 3.733 1.00 94.81 89 GLN A CA 1
ATOM 709 C C . GLN A 1 89 ? 10.386 0.752 2.576 1.00 94.81 89 GLN A C 1
ATOM 711 O O . GLN A 1 89 ? 11.437 0.427 2.020 1.00 94.81 89 GLN A O 1
ATOM 716 N N . ALA A 1 90 ? 9.816 1.930 2.301 1.00 90.94 90 ALA A N 1
ATOM 717 C CA . ALA A 1 90 ? 10.349 2.838 1.292 1.00 90.94 90 ALA A CA 1
ATOM 718 C C . ALA A 1 90 ? 11.775 3.339 1.603 1.00 90.94 90 ALA A C 1
ATOM 720 O O . ALA A 1 90 ? 12.562 3.590 0.683 1.00 90.94 90 ALA A O 1
ATOM 721 N N . LYS A 1 91 ? 12.128 3.554 2.878 1.00 88.75 91 LYS A N 1
ATOM 722 C CA . LYS A 1 91 ? 13.493 3.944 3.276 1.00 88.75 91 LYS A CA 1
ATOM 723 C C . LYS A 1 91 ? 14.484 2.800 3.071 1.00 88.75 91 LYS A C 1
ATOM 725 O O . LYS A 1 91 ? 15.587 3.080 2.609 1.00 88.75 91 LYS A O 1
ATOM 730 N N . LEU A 1 92 ? 14.077 1.570 3.378 1.00 87.62 92 LEU A N 1
ATOM 731 C CA . LEU A 1 92 ? 14.877 0.355 3.200 1.00 87.62 92 LEU A CA 1
ATOM 732 C C . LEU A 1 92 ? 14.998 -0.064 1.726 1.00 87.62 92 LEU A C 1
ATOM 734 O O . LEU A 1 92 ? 15.965 -0.716 1.350 1.00 87.62 92 LEU A O 1
ATOM 738 N N . GLY A 1 93 ? 14.069 0.381 0.874 1.00 83.50 93 GLY A N 1
ATOM 739 C CA . GLY A 1 93 ? 13.993 -0.067 -0.519 1.00 83.50 93 GLY A CA 1
ATOM 740 C C . GLY A 1 93 ? 13.362 -1.454 -0.651 1.00 83.50 93 GLY A C 1
ATOM 741 O O . GLY A 1 93 ? 13.567 -2.122 -1.661 1.00 83.50 93 GLY A O 1
ATOM 742 N N . GLU A 1 94 ? 12.606 -1.864 0.364 1.00 87.44 94 GLU A N 1
ATOM 743 C CA . GLU A 1 94 ? 11.943 -3.157 0.467 1.00 87.44 94 GLU A CA 1
ATOM 744 C C . GLU A 1 94 ? 10.446 -3.028 0.115 1.00 87.44 94 GLU A C 1
ATOM 746 O O . GLU A 1 94 ? 9.864 -1.936 0.217 1.00 87.44 94 GLU A O 1
ATOM 751 N N . PRO A 1 95 ? 9.819 -4.101 -0.397 1.00 88.12 95 PRO A N 1
ATOM 752 C CA . PRO A 1 95 ? 8.384 -4.124 -0.639 1.00 88.12 95 PRO A CA 1
ATOM 753 C C . PRO A 1 95 ? 7.592 -4.248 0.672 1.00 88.12 95 PRO A C 1
ATOM 755 O O . PRO A 1 95 ? 8.065 -4.778 1.667 1.00 88.12 95 PRO A O 1
ATOM 758 N N . MET A 1 96 ? 6.347 -3.785 0.649 1.00 94.75 96 MET A N 1
ATOM 759 C CA . MET A 1 96 ? 5.378 -3.931 1.735 1.00 94.75 96 MET A CA 1
ATOM 760 C C . MET A 1 96 ? 4.660 -5.275 1.614 1.00 94.75 96 MET A C 1
ATOM 762 O O . MET A 1 96 ? 3.990 -5.515 0.607 1.00 94.75 96 MET A O 1
ATOM 766 N N . GLY A 1 97 ? 4.745 -6.123 2.637 1.00 94.25 97 GLY A N 1
ATOM 767 C CA . GLY A 1 97 ? 3.963 -7.356 2.716 1.00 94.25 97 GLY A CA 1
ATOM 768 C C . GLY A 1 97 ? 2.528 -7.073 3.161 1.00 94.25 97 GLY A C 1
ATOM 769 O O . GLY A 1 97 ? 2.314 -6.408 4.171 1.00 94.25 97 GLY A O 1
ATOM 770 N N . LEU A 1 98 ? 1.527 -7.576 2.430 1.00 93.88 98 LEU A N 1
ATOM 771 C CA . LEU A 1 98 ? 0.117 -7.360 2.789 1.00 93.88 98 LEU A CA 1
ATOM 772 C C . LEU A 1 98 ? -0.293 -8.066 4.087 1.00 93.88 98 LEU A C 1
ATOM 774 O O . LEU A 1 98 ? -1.142 -7.549 4.807 1.00 93.88 98 LEU A O 1
ATOM 778 N N . GLU A 1 99 ? 0.271 -9.242 4.366 1.00 95.19 99 GLU A N 1
ATOM 779 C CA . GLU A 1 99 ? -0.024 -9.997 5.593 1.00 95.19 99 GLU A CA 1
ATOM 780 C C . GLU A 1 99 ? 0.560 -9.281 6.813 1.00 95.19 99 GLU A C 1
ATOM 782 O O . GLU A 1 99 ? -0.182 -8.957 7.734 1.00 95.19 99 GLU A O 1
ATOM 787 N N . GLU A 1 100 ? 1.841 -8.906 6.755 1.00 96.88 100 GLU A N 1
ATOM 788 C CA . GLU A 1 100 ? 2.501 -8.113 7.801 1.00 96.88 100 GLU A CA 1
ATOM 789 C C . GLU A 1 100 ? 1.790 -6.771 8.029 1.00 96.88 100 GLU A C 1
ATOM 791 O O . GLU A 1 100 ? 1.506 -6.397 9.162 1.00 96.88 100 GLU A O 1
ATOM 796 N N . LEU A 1 101 ? 1.432 -6.051 6.958 1.00 97.06 101 LEU A N 1
ATOM 797 C CA . LEU A 1 101 ? 0.686 -4.799 7.086 1.00 97.06 101 LEU A CA 1
ATOM 798 C C . LEU A 1 101 ? -0.688 -5.012 7.744 1.00 97.06 101 LEU A C 1
ATOM 800 O O . LEU A 1 101 ? -1.125 -4.167 8.520 1.00 97.06 101 LEU A O 1
ATOM 804 N N . SER A 1 102 ? -1.373 -6.116 7.441 1.00 97.31 102 SER A N 1
ATOM 805 C CA . SER A 1 102 ? -2.663 -6.448 8.053 1.00 97.31 102 SER A CA 1
ATOM 806 C C . SER A 1 102 ? -2.522 -6.731 9.551 1.00 97.31 102 SER A C 1
ATOM 808 O O . SER A 1 102 ? -3.321 -6.220 10.331 1.00 97.31 102 SER A O 1
ATOM 810 N N . GLU A 1 103 ? -1.480 -7.465 9.950 1.00 97.75 103 GLU A N 1
ATOM 811 C CA . GLU A 1 103 ? -1.148 -7.722 11.358 1.00 97.75 103 GLU A CA 1
ATOM 812 C C . GLU A 1 103 ? -0.845 -6.426 12.117 1.00 97.75 103 GLU A C 1
ATOM 814 O O . GLU A 1 103 ? -1.357 -6.222 13.213 1.00 97.75 103 GLU A O 1
ATOM 819 N N . LEU A 1 104 ? -0.074 -5.519 11.510 1.00 97.06 104 LEU A N 1
ATOM 820 C CA . LEU A 1 104 ? 0.259 -4.225 12.111 1.00 97.06 104 LEU A CA 1
ATOM 821 C C . LEU A 1 104 ? -0.963 -3.302 12.243 1.00 97.06 104 LEU A C 1
ATOM 823 O O . LEU A 1 104 ? -1.062 -2.542 13.202 1.00 97.06 104 LEU A O 1
ATOM 827 N N . ILE A 1 105 ? -1.886 -3.323 11.277 1.00 96.06 105 ILE A N 1
ATOM 828 C CA . ILE A 1 105 ? -3.089 -2.474 11.296 1.00 96.06 105 ILE A CA 1
ATOM 829 C C . ILE A 1 105 ? -4.074 -2.899 12.394 1.00 96.06 105 ILE A C 1
ATOM 831 O O . ILE A 1 105 ? -4.801 -2.055 12.930 1.00 96.06 105 ILE A O 1
ATOM 835 N N . ASP A 1 106 ? -4.180 -4.192 12.684 1.00 94.88 106 ASP A N 1
ATOM 836 C CA . ASP A 1 106 ? -5.157 -4.727 13.630 1.00 94.88 106 ASP A CA 1
ATOM 837 C C . ASP A 1 106 ? -4.605 -5.986 14.309 1.00 94.88 106 ASP A C 1
ATOM 839 O O . ASP A 1 106 ? -4.806 -7.100 13.829 1.00 94.88 106 ASP A O 1
ATOM 843 N N . GLU A 1 107 ? -3.905 -5.808 15.432 1.00 93.69 107 GLU A N 1
ATOM 844 C CA . GLU A 1 107 ? -3.304 -6.922 16.182 1.00 93.69 107 GLU A CA 1
ATOM 845 C C . GLU A 1 107 ? -4.361 -7.896 16.738 1.00 93.69 107 GLU A C 1
ATOM 847 O O . GLU A 1 107 ? -4.104 -9.097 16.848 1.00 93.69 107 GLU A O 1
ATOM 852 N N . ASP A 1 108 ? -5.568 -7.402 17.040 1.00 93.94 108 ASP A N 1
ATOM 853 C CA . ASP A 1 108 ? -6.686 -8.216 17.531 1.00 93.94 108 ASP A CA 1
ATOM 854 C C . ASP A 1 108 ? -7.321 -9.049 16.407 1.00 93.94 108 ASP A C 1
ATOM 856 O O . ASP A 1 108 ? -7.777 -10.180 16.618 1.00 93.94 108 ASP A O 1
ATOM 860 N N . ARG A 1 109 ? -7.360 -8.498 15.189 1.00 95.25 109 ARG A N 1
ATOM 861 C CA . ARG A 1 109 ? -7.896 -9.146 13.986 1.00 95.25 109 ARG A CA 1
ATOM 862 C C . ARG A 1 109 ? -6.857 -9.107 12.859 1.00 95.25 109 ARG A C 1
ATOM 864 O O . ARG A 1 109 ? -7.108 -8.491 11.819 1.00 95.25 109 ARG A O 1
ATOM 871 N N . PRO A 1 110 ? -5.752 -9.868 12.981 1.00 96.00 110 PRO A N 1
ATOM 872 C CA . PRO A 1 110 ? -4.579 -9.752 12.108 1.00 96.00 110 PRO A CA 1
ATOM 873 C C . PRO A 1 110 ? -4.863 -10.008 10.627 1.00 96.00 110 PRO A C 1
ATOM 875 O O . PRO A 1 110 ? -4.108 -9.581 9.761 1.00 96.00 110 PRO A O 1
ATOM 878 N N . LYS A 1 111 ? -5.964 -10.696 10.305 1.00 96.25 111 LYS A N 1
ATOM 879 C CA . LYS A 1 111 ? -6.369 -11.003 8.926 1.00 96.25 111 LYS A CA 1
ATOM 880 C C . LYS A 1 111 ? -7.443 -10.076 8.363 1.00 96.25 111 LYS A C 1
ATOM 882 O O . LYS A 1 111 ? -7.726 -10.171 7.175 1.00 96.25 111 LYS A O 1
ATOM 887 N N . ALA A 1 112 ? -8.038 -9.186 9.162 1.00 95.50 112 ALA A N 1
ATOM 888 C CA . ALA A 1 112 ? -9.205 -8.404 8.746 1.00 95.50 112 ALA A CA 1
ATOM 889 C C . ALA A 1 112 ? -8.932 -7.568 7.489 1.00 95.50 112 ALA A C 1
ATOM 891 O O . ALA A 1 112 ? -9.706 -7.608 6.530 1.00 95.50 112 ALA A O 1
ATOM 892 N N . PHE A 1 113 ? -7.804 -6.856 7.462 1.00 96.06 113 PHE A N 1
ATOM 893 C CA . PHE A 1 113 ? -7.441 -6.036 6.312 1.00 96.06 113 PHE A CA 1
ATOM 894 C C . PHE A 1 113 ? -7.024 -6.887 5.103 1.00 96.06 113 PHE A C 1
ATOM 896 O O . PHE A 1 113 ? -7.464 -6.631 3.981 1.00 96.06 113 PHE A O 1
ATOM 903 N N . TYR A 1 114 ? -6.235 -7.941 5.317 1.00 94.81 114 TYR A N 1
ATOM 904 C CA . TYR A 1 114 ? -5.853 -8.870 4.253 1.00 94.81 114 TYR A CA 1
ATOM 905 C C . TYR A 1 114 ? -7.074 -9.513 3.579 1.00 94.81 114 TYR A C 1
ATOM 907 O O . TYR A 1 114 ? -7.202 -9.499 2.350 1.00 94.81 114 TYR A O 1
ATOM 915 N N . ASP A 1 115 ? -8.010 -10.022 4.379 1.00 93.25 115 ASP A N 1
ATOM 916 C CA . ASP A 1 115 ? -9.239 -10.647 3.900 1.00 93.25 115 ASP A CA 1
ATOM 917 C C . ASP A 1 115 ? -10.132 -9.623 3.187 1.00 93.25 115 ASP A C 1
ATOM 919 O O . ASP A 1 115 ? -10.718 -9.938 2.150 1.00 93.25 115 ASP A O 1
ATOM 923 N N . HIS A 1 116 ? -10.181 -8.369 3.657 1.00 92.81 116 HIS A N 1
ATOM 924 C CA . HIS A 1 116 ? -10.864 -7.281 2.950 1.00 92.81 116 HIS A CA 1
ATOM 925 C C . HIS A 1 116 ? -10.315 -7.086 1.529 1.00 92.81 116 HIS A C 1
ATOM 927 O O . HIS A 1 116 ? -11.090 -6.966 0.573 1.00 92.81 116 HIS A O 1
ATOM 933 N N . ILE A 1 117 ? -8.986 -7.087 1.368 1.00 88.81 117 ILE A N 1
ATOM 934 C CA . ILE A 1 117 ? -8.343 -6.957 0.054 1.00 88.81 117 ILE A CA 1
ATOM 935 C C . ILE A 1 117 ? -8.705 -8.140 -0.851 1.00 88.81 117 ILE A C 1
ATOM 937 O O . ILE A 1 117 ? -9.021 -7.945 -2.029 1.00 88.81 117 ILE A O 1
ATOM 941 N N . ARG A 1 118 ? -8.657 -9.367 -0.317 1.00 87.88 118 ARG A N 1
ATOM 942 C CA . ARG A 1 118 ? -8.946 -10.591 -1.079 1.00 87.88 118 ARG A CA 1
ATOM 943 C C . ARG A 1 118 ? -10.413 -10.688 -1.488 1.00 87.88 118 ARG A C 1
ATOM 945 O O . ARG A 1 118 ? -10.692 -11.039 -2.630 1.00 87.88 118 ARG A O 1
ATOM 952 N N . ASN A 1 119 ? -11.336 -10.320 -0.604 1.00 83.75 119 ASN A N 1
ATOM 953 C CA . ASN A 1 119 ? -12.775 -10.421 -0.853 1.00 83.75 119 ASN A CA 1
ATOM 954 C C . ASN A 1 119 ? -13.282 -9.417 -1.897 1.00 83.75 119 ASN A C 1
ATOM 956 O O . ASN A 1 119 ? -14.216 -9.724 -2.636 1.00 83.75 119 ASN A O 1
ATOM 960 N N . LYS A 1 120 ? -12.681 -8.224 -1.976 1.00 77.00 120 LYS A N 1
ATOM 961 C CA . LYS A 1 120 ? -13.076 -7.175 -2.934 1.00 77.00 120 LYS A CA 1
ATOM 962 C C . LYS A 1 120 ? -12.282 -7.188 -4.250 1.00 77.00 120 LYS A C 1
ATOM 964 O O . LYS A 1 120 ? -12.544 -6.349 -5.107 1.00 77.00 120 LYS A O 1
ATOM 969 N N . ASP A 1 121 ? -11.343 -8.123 -4.408 1.00 80.81 121 ASP A N 1
ATOM 970 C CA . ASP A 1 121 ? -10.504 -8.312 -5.601 1.00 80.81 121 ASP A CA 1
ATOM 971 C C . ASP A 1 121 ? -9.875 -7.011 -6.140 1.00 80.81 121 ASP A C 1
ATOM 973 O O . ASP A 1 121 ? -10.080 -6.589 -7.280 1.00 80.81 121 ASP A O 1
ATOM 977 N N . TYR A 1 122 ? -9.055 -6.356 -5.314 1.00 80.50 122 TYR A N 1
ATOM 978 C CA . TYR A 1 122 ? -8.280 -5.190 -5.761 1.00 80.50 122 TYR A CA 1
ATOM 979 C C . TYR A 1 122 ? -7.162 -5.547 -6.759 1.00 80.50 122 TYR A C 1
ATOM 981 O O . TYR A 1 122 ? -6.496 -4.650 -7.278 1.00 80.50 122 TYR A O 1
ATOM 989 N N . GLY A 1 123 ? -6.929 -6.838 -7.032 1.00 80.19 123 GLY A N 1
ATOM 990 C CA . GLY A 1 123 ? -5.847 -7.303 -7.901 1.00 80.19 123 GLY A CA 1
ATOM 991 C C . GLY A 1 123 ? -4.444 -6.975 -7.378 1.00 80.19 123 GLY A C 1
ATOM 992 O O . GLY A 1 123 ? -3.527 -6.807 -8.178 1.00 80.19 123 GLY A O 1
ATOM 993 N N . LEU A 1 124 ? -4.289 -6.839 -6.056 1.00 83.88 124 LEU A N 1
ATOM 994 C CA . LEU A 1 124 ? -3.013 -6.551 -5.404 1.00 83.88 124 LEU A CA 1
ATOM 995 C C . LEU A 1 124 ? -2.162 -7.821 -5.253 1.00 83.88 124 LEU A C 1
ATOM 997 O O . LEU A 1 124 ? -2.645 -8.879 -4.824 1.00 83.88 124 LEU A O 1
ATOM 1001 N N . SER A 1 125 ? -0.878 -7.690 -5.583 1.00 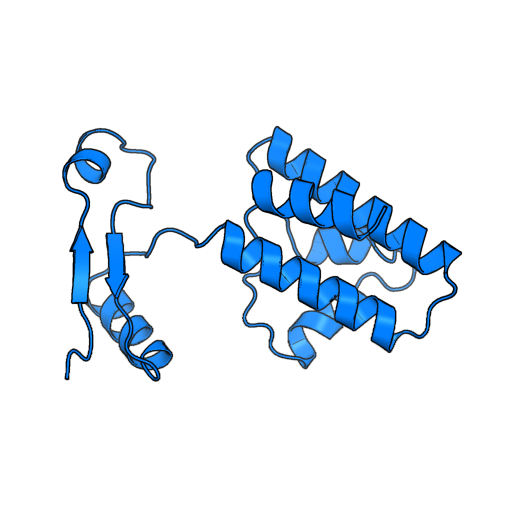84.38 125 SER A N 1
ATOM 1002 C CA . SER A 1 125 ? 0.147 -8.695 -5.298 1.00 84.38 125 SER A CA 1
ATOM 1003 C C . SER A 1 125 ? 0.330 -8.866 -3.779 1.00 84.38 125 SER A C 1
ATOM 1005 O O . SER A 1 125 ? 0.046 -7.935 -3.029 1.00 84.38 125 SER A O 1
ATOM 1007 N N 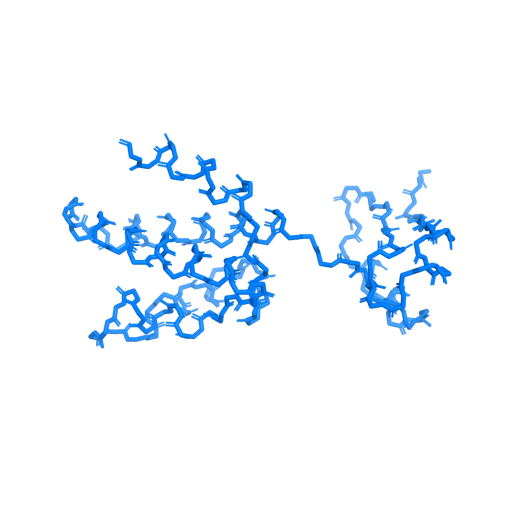. PRO A 1 126 ? 0.806 -10.027 -3.287 1.00 84.31 126 PRO A N 1
ATOM 1008 C CA . PRO A 1 126 ? 1.105 -10.213 -1.860 1.00 84.31 126 PRO A CA 1
ATOM 1009 C C . PRO A 1 126 ? 2.138 -9.219 -1.308 1.00 84.31 126 PRO A C 1
ATOM 1011 O O . PRO A 1 126 ? 2.095 -8.876 -0.129 1.00 84.31 126 PRO A O 1
ATOM 1014 N N . GLU A 1 127 ? 3.038 -8.756 -2.175 1.00 89.25 127 GLU A N 1
ATOM 1015 C CA . GLU A 1 127 ? 4.061 -7.757 -1.890 1.00 89.25 127 GLU A CA 1
ATOM 1016 C C . GLU A 1 127 ? 3.864 -6.551 -2.805 1.00 89.25 127 GLU A C 1
ATOM 1018 O O . GLU A 1 127 ? 3.776 -6.705 -4.026 1.00 89.25 127 GLU A O 1
ATOM 1023 N N . ILE A 1 128 ? 3.809 -5.358 -2.216 1.00 89.69 128 ILE A N 1
ATOM 1024 C CA . ILE A 1 128 ? 3.523 -4.105 -2.912 1.00 89.69 128 ILE A CA 1
ATOM 1025 C C . ILE A 1 128 ? 4.737 -3.178 -2.825 1.00 89.69 128 ILE A C 1
ATOM 1027 O O . ILE A 1 128 ? 5.238 -2.918 -1.732 1.00 89.69 128 ILE A O 1
ATOM 1031 N N . PRO A 1 129 ? 5.220 -2.605 -3.935 1.00 89.38 129 PRO A N 1
ATOM 1032 C CA . PRO A 1 129 ? 6.286 -1.607 -3.888 1.00 89.38 129 PRO A CA 1
ATOM 1033 C C . PRO A 1 129 ? 5.878 -0.374 -3.068 1.00 89.38 129 PRO A C 1
ATOM 1035 O O . PRO A 1 129 ? 4.758 0.128 -3.178 1.00 89.38 129 PRO A O 1
ATOM 1038 N N . ALA A 1 130 ? 6.814 0.157 -2.281 1.00 91.56 130 ALA A N 1
ATOM 1039 C CA . ALA A 1 130 ? 6.607 1.344 -1.456 1.00 91.56 130 ALA A CA 1
ATOM 1040 C C . ALA A 1 130 ? 6.995 2.638 -2.205 1.00 91.56 130 ALA A C 1
ATOM 1042 O O . ALA A 1 130 ? 8.091 3.183 -2.034 1.00 91.56 130 ALA A O 1
ATOM 1043 N N . ASP A 1 131 ? 6.106 3.153 -3.065 1.00 92.94 131 ASP A N 1
ATOM 1044 C CA . ASP A 1 131 ? 6.382 4.374 -3.833 1.00 92.94 131 ASP A CA 1
ATOM 1045 C C . ASP A 1 131 ? 6.339 5.642 -2.957 1.00 92.94 131 ASP A C 1
ATOM 1047 O O . ASP A 1 131 ? 5.279 6.157 -2.587 1.00 92.94 131 ASP A O 1
ATOM 1051 N N . LYS A 1 132 ? 7.519 6.214 -2.678 1.00 91.31 132 LYS A N 1
ATOM 1052 C CA . LYS A 1 132 ? 7.691 7.416 -1.835 1.00 91.31 132 LYS A CA 1
ATOM 1053 C C . LYS A 1 132 ? 6.835 8.597 -2.276 1.00 91.31 132 LYS A C 1
ATOM 1055 O O . LYS A 1 132 ? 6.372 9.372 -1.438 1.00 91.31 132 LYS A O 1
ATOM 1060 N N . ARG A 1 133 ? 6.683 8.806 -3.584 1.00 91.56 133 ARG A N 1
ATOM 1061 C CA . ARG A 1 133 ? 5.949 9.963 -4.107 1.00 91.56 133 ARG A CA 1
ATOM 1062 C C . ARG A 1 133 ? 4.460 9.830 -3.800 1.00 91.56 133 ARG A C 1
ATOM 1064 O O . ARG A 1 133 ? 3.859 10.790 -3.323 1.00 91.56 133 ARG A O 1
ATOM 1071 N N . THR A 1 134 ? 3.898 8.653 -4.043 1.00 93.38 134 THR A N 1
ATOM 1072 C CA . THR A 1 134 ? 2.487 8.343 -3.799 1.00 93.38 134 THR A CA 1
ATOM 1073 C C . THR A 1 134 ? 2.168 8.371 -2.303 1.00 93.38 134 THR A C 1
ATOM 1075 O O . THR A 1 134 ? 1.196 9.014 -1.910 1.00 93.38 134 THR A O 1
ATOM 1078 N N . LEU A 1 135 ? 3.035 7.808 -1.453 1.00 92.69 135 LEU A N 1
ATOM 1079 C CA . LEU A 1 135 ? 2.886 7.871 0.009 1.00 92.69 135 LEU A CA 1
ATOM 1080 C C . LEU A 1 135 ? 2.897 9.311 0.541 1.00 92.69 135 LEU A C 1
ATOM 1082 O O . LEU A 1 135 ? 2.048 9.695 1.343 1.00 92.69 135 LEU A O 1
ATOM 1086 N N . ASN A 1 136 ? 3.820 10.149 0.057 1.00 92.44 136 ASN A N 1
ATOM 1087 C CA . ASN A 1 136 ? 3.872 11.559 0.452 1.00 92.44 136 ASN A CA 1
ATOM 1088 C C . ASN A 1 136 ? 2.634 12.347 0.008 1.00 92.44 136 ASN A C 1
ATOM 1090 O O . ASN A 1 136 ? 2.240 13.291 0.691 1.00 92.44 136 ASN A O 1
ATOM 1094 N N . GLN A 1 137 ? 2.043 11.995 -1.137 1.00 93.06 137 GLN A N 1
ATOM 1095 C CA . GLN A 1 137 ? 0.797 12.603 -1.593 1.00 93.06 137 GLN A CA 1
ATOM 1096 C C . GLN A 1 137 ? -0.364 12.220 -0.670 1.00 93.06 137 GLN A C 1
ATOM 1098 O O . GLN A 1 137 ? -1.102 13.104 -0.250 1.00 93.06 137 GLN A O 1
ATOM 1103 N N . PHE A 1 138 ? -0.474 10.940 -0.312 1.00 92.56 138 PHE A N 1
ATOM 1104 C CA . PHE A 1 138 ? -1.499 10.444 0.606 1.00 92.56 138 PHE A CA 1
ATOM 1105 C C . PHE A 1 138 ? -1.392 11.072 1.998 1.00 92.56 138 PHE A C 1
ATOM 1107 O O . PHE A 1 138 ? -2.372 11.567 2.540 1.00 92.56 138 PHE A O 1
ATOM 1114 N N . ARG A 1 139 ? -0.180 11.177 2.552 1.00 89.00 139 ARG A N 1
ATOM 1115 C CA . ARG A 1 139 ? 0.020 11.806 3.867 1.00 89.00 139 ARG A CA 1
ATOM 1116 C C . ARG A 1 139 ? -0.444 13.268 3.920 1.00 89.00 139 ARG A C 1
ATOM 1118 O O . ARG A 1 139 ? -0.795 13.747 4.986 1.00 89.00 139 ARG A O 1
ATOM 1125 N N . ARG A 1 140 ? -0.427 13.982 2.790 1.00 88.69 140 ARG A N 1
ATOM 1126 C CA . ARG A 1 140 ? -0.928 15.366 2.694 1.00 88.69 140 ARG A CA 1
ATOM 1127 C C . ARG A 1 140 ? -2.445 15.458 2.546 1.00 88.69 140 ARG A C 1
ATOM 1129 O O . ARG A 1 140 ? -2.976 16.539 2.740 1.00 88.69 140 ARG A O 1
ATOM 1136 N N . SER A 1 141 ? -3.109 14.393 2.095 1.00 82.38 141 SER A N 1
ATOM 1137 C CA . SER A 1 141 ? -4.570 14.362 1.970 1.00 82.38 141 SER A CA 1
ATOM 1138 C C . SER A 1 141 ? -5.258 13.874 3.239 1.00 82.38 141 SER A C 1
ATOM 1140 O O . SER A 1 141 ? -6.414 14.217 3.451 1.00 82.38 141 SER A O 1
ATOM 1142 N N . THR A 1 142 ? -4.565 13.065 4.043 1.00 77.50 142 THR A N 1
ATOM 1143 C CA . THR A 1 142 ? -5.125 12.422 5.243 1.00 77.50 142 THR A CA 1
ATOM 1144 C C . THR A 1 142 ? -4.689 13.097 6.551 1.00 77.50 142 THR A C 1
ATOM 1146 O O . THR A 1 142 ? -5.183 12.730 7.612 1.00 77.50 142 THR A O 1
ATOM 1149 N N . GLY A 1 143 ? -3.759 14.057 6.492 1.00 59.62 143 GLY A N 1
ATOM 1150 C CA . GLY A 1 143 ? -3.365 14.921 7.613 1.00 59.62 143 GLY A CA 1
ATOM 1151 C C . GLY A 1 143 ? -3.815 16.352 7.386 1.00 59.62 143 GLY A C 1
ATOM 1152 O O . GLY A 1 143 ? -4.090 17.031 8.396 1.00 59.62 143 GLY A O 1
#

pLDDT: mean 82.42, std 14.34, range [50.0, 97.75]